Protein AF-A0A1Q5RWY4-F1 (afdb_monomer_lite)

Structure (mmCIF, N/CA/C/O backbone):
data_AF-A0A1Q5RWY4-F1
#
_entry.id   AF-A0A1Q5RWY4-F1
#
loop_
_atom_site.group_PDB
_atom_site.id
_atom_site.type_symbol
_atom_site.label_atom_id
_atom_site.label_alt_id
_atom_site.label_comp_id
_atom_site.label_asym_id
_atom_site.label_entity_id
_atom_site.label_seq_id
_atom_site.pdbx_PDB_ins_code
_atom_site.Cartn_x
_atom_site.Cartn_y
_atom_site.Cartn_z
_atom_site.occupancy
_atom_site.B_iso_or_equiv
_atom_site.auth_seq_id
_atom_site.auth_comp_id
_atom_site.auth_asym_id
_atom_site.auth_atom_id
_atom_site.pdbx_PDB_model_num
ATOM 1 N N . MET A 1 1 ? -19.645 3.632 -0.339 1.00 70.81 1 MET A N 1
ATOM 2 C CA . MET A 1 1 ? -18.212 3.972 -0.350 1.00 70.81 1 MET A CA 1
ATOM 3 C C . MET A 1 1 ? -17.562 3.162 0.753 1.00 70.81 1 MET A C 1
ATOM 5 O O . MET A 1 1 ? -18.025 3.253 1.885 1.00 70.81 1 MET A O 1
ATOM 9 N N . THR A 1 2 ? -16.620 2.278 0.431 1.00 84.00 2 THR A N 1
ATOM 10 C CA . THR A 1 2 ? -15.979 1.424 1.440 1.00 84.00 2 THR A CA 1
ATOM 11 C C . THR A 1 2 ? -14.690 2.098 1.862 1.00 84.00 2 THR A C 1
ATOM 13 O O . THR A 1 2 ? -13.784 2.233 1.053 1.00 84.00 2 THR A O 1
ATOM 16 N N . THR A 1 3 ? -14.599 2.533 3.112 1.00 90.19 3 THR A N 1
ATOM 17 C CA . THR A 1 3 ? -13.413 3.227 3.614 1.00 90.19 3 THR A CA 1
ATOM 18 C C . THR A 1 3 ? -12.647 2.359 4.599 1.00 90.19 3 THR A C 1
ATOM 20 O O . THR A 1 3 ? -13.214 1.521 5.301 1.00 90.19 3 THR A O 1
ATOM 23 N N . ILE A 1 4 ? -11.335 2.558 4.655 1.00 88.06 4 ILE A N 1
ATOM 24 C CA . ILE A 1 4 ? -10.447 1.942 5.637 1.00 88.06 4 ILE A CA 1
ATOM 25 C C . ILE A 1 4 ? -9.770 3.017 6.473 1.00 88.06 4 ILE A C 1
ATOM 27 O O . ILE A 1 4 ? -9.475 4.108 5.980 1.00 88.06 4 ILE A O 1
ATOM 31 N N . LYS A 1 5 ? -9.476 2.704 7.738 1.00 84.62 5 LYS A N 1
ATOM 32 C CA . LYS A 1 5 ? -8.672 3.580 8.596 1.00 84.62 5 LYS A CA 1
ATOM 33 C C . LYS A 1 5 ? -7.284 2.994 8.779 1.00 84.62 5 LYS A C 1
ATOM 35 O O . LYS A 1 5 ? -7.110 1.941 9.385 1.00 84.62 5 LYS A O 1
ATOM 40 N N . LEU A 1 6 ? -6.285 3.721 8.295 1.00 85.38 6 LEU A N 1
ATOM 41 C CA . LEU A 1 6 ? -4.877 3.370 8.424 1.00 85.38 6 LEU A CA 1
ATOM 42 C C . LEU A 1 6 ? -4.112 4.557 8.983 1.00 85.38 6 LEU A C 1
ATOM 44 O O . LEU A 1 6 ? -4.200 5.663 8.457 1.00 85.38 6 LEU A O 1
ATOM 48 N N . ARG A 1 7 ? -3.344 4.328 10.055 1.00 83.38 7 ARG A N 1
ATOM 49 C CA . ARG A 1 7 ? -2.436 5.336 10.641 1.00 83.38 7 ARG A CA 1
ATOM 50 C C . ARG A 1 7 ? -3.118 6.694 10.886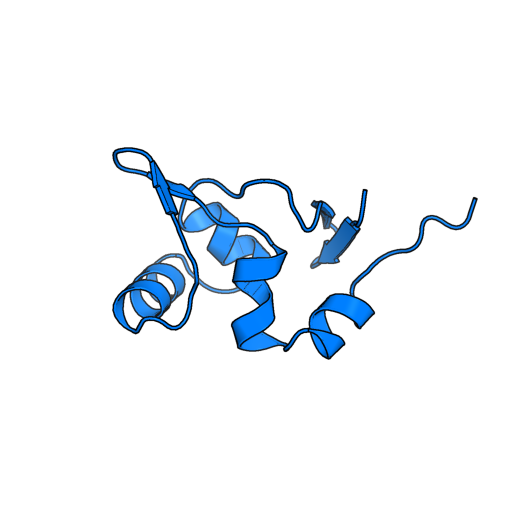 1.00 83.38 7 ARG A C 1
ATOM 52 O O . ARG A 1 7 ? -2.569 7.746 10.583 1.00 83.38 7 ARG A O 1
ATOM 59 N N . ASN A 1 8 ? -4.333 6.649 11.433 1.00 82.12 8 ASN A N 1
ATOM 60 C CA . ASN A 1 8 ? -5.177 7.813 11.727 1.00 82.12 8 ASN A CA 1
ATOM 61 C C . ASN A 1 8 ? -5.659 8.630 10.508 1.00 82.12 8 ASN A C 1
ATOM 63 O O . ASN A 1 8 ? -6.174 9.730 10.679 1.00 82.12 8 ASN A O 1
ATOM 67 N N . LYS A 1 9 ? -5.549 8.079 9.297 1.00 85.00 9 LYS A N 1
ATOM 68 C CA . LYS A 1 9 ? -6.155 8.610 8.072 1.00 85.00 9 LYS A CA 1
ATOM 69 C C . LYS A 1 9 ? -7.238 7.663 7.568 1.00 85.00 9 LYS A C 1
ATOM 71 O O . LYS A 1 9 ? -7.168 6.456 7.808 1.00 85.00 9 LYS A O 1
ATOM 76 N N . ILE A 1 10 ? -8.240 8.225 6.902 1.00 88.31 10 ILE A N 1
ATOM 77 C CA . ILE A 1 10 ? -9.307 7.475 6.240 1.00 88.31 10 ILE A CA 1
ATOM 78 C C . ILE A 1 10 ? -8.996 7.480 4.749 1.00 88.31 10 ILE A C 1
ATOM 80 O O . ILE A 1 10 ? -8.709 8.536 4.190 1.00 88.31 10 ILE A O 1
ATOM 84 N N . TYR A 1 11 ? -9.034 6.305 4.137 1.00 89.75 11 TYR A N 1
ATOM 85 C CA . TYR A 1 11 ? -8.860 6.123 2.702 1.00 89.75 11 TYR A CA 1
ATOM 86 C C . TYR A 1 11 ? -10.107 5.459 2.139 1.00 89.75 11 TYR A C 1
ATOM 88 O O . TYR A 1 11 ? -10.626 4.525 2.753 1.00 89.75 11 TYR A O 1
ATOM 96 N N . ASP A 1 12 ? -10.571 5.908 0.979 1.00 90.75 12 ASP A N 1
ATOM 97 C CA . ASP A 1 12 ? -11.532 5.145 0.191 1.00 90.75 12 ASP A CA 1
ATOM 98 C C . ASP A 1 12 ? -10.802 3.987 -0.493 1.00 90.75 12 ASP A C 1
ATOM 100 O O . ASP A 1 12 ? -9.775 4.167 -1.144 1.00 90.75 12 ASP A O 1
ATOM 104 N N . LEU A 1 13 ? -11.314 2.777 -0.287 1.00 89.62 13 LEU A N 1
ATOM 105 C CA . LEU A 1 13 ? -10.683 1.537 -0.704 1.00 89.62 13 LEU A CA 1
ATOM 106 C C . LEU A 1 13 ? -10.506 1.445 -2.228 1.00 89.62 13 LEU A C 1
ATOM 108 O O . LEU A 1 13 ? -9.549 0.813 -2.682 1.00 89.62 13 LEU A O 1
ATOM 112 N N . ASP A 1 14 ? -11.392 2.088 -2.990 1.00 90.38 14 ASP A N 1
ATOM 113 C CA . ASP A 1 14 ? -11.415 2.033 -4.453 1.00 90.38 14 ASP A CA 1
ATOM 114 C C . ASP A 1 14 ? -10.968 3.369 -5.102 1.00 90.38 14 ASP A C 1
ATOM 116 O O . ASP A 1 14 ? -10.924 3.488 -6.330 1.00 90.38 14 ASP A O 1
ATOM 120 N N . GLU A 1 15 ? -10.579 4.371 -4.301 1.00 92.31 15 GLU A N 1
ATOM 121 C CA . GLU A 1 15 ? -10.066 5.655 -4.798 1.00 92.31 15 GLU A CA 1
ATOM 122 C C . GLU A 1 15 ? -8.637 5.516 -5.361 1.00 92.31 15 GLU A C 1
ATOM 124 O O . GLU A 1 15 ? -7.785 4.846 -4.770 1.00 92.31 15 GLU A O 1
ATOM 129 N N . PRO A 1 16 ? -8.325 6.142 -6.514 1.00 93.06 16 PRO A N 1
ATOM 130 C CA . PRO A 1 16 ? -7.009 6.022 -7.125 1.00 93.06 16 PRO A CA 1
ATOM 131 C C . PRO A 1 16 ? -5.916 6.753 -6.330 1.00 93.06 16 PRO A C 1
ATOM 133 O O . PRO A 1 16 ? -5.881 7.980 -6.246 1.00 93.06 16 PRO A O 1
ATOM 136 N N . LEU A 1 17 ? -4.928 5.994 -5.865 1.00 93.25 17 LEU A N 1
ATOM 137 C CA . LEU A 1 17 ? -3.644 6.485 -5.378 1.00 93.25 17 LEU A CA 1
ATOM 138 C C . LEU A 1 17 ? -2.731 6.790 -6.563 1.00 93.25 17 LEU A C 1
ATOM 140 O O . LEU A 1 17 ? -2.421 5.906 -7.364 1.00 93.25 17 LEU A O 1
ATOM 144 N N . ARG A 1 18 ? -2.254 8.033 -6.653 1.00 93.62 18 ARG A N 1
ATOM 145 C CA . ARG A 1 18 ? -1.335 8.475 -7.709 1.00 93.62 18 ARG A CA 1
ATOM 146 C C . ARG A 1 18 ? 0.083 8.624 -7.160 1.00 93.62 18 ARG A C 1
ATOM 148 O O . ARG A 1 18 ? 0.336 9.412 -6.252 1.00 93.62 18 ARG A O 1
ATOM 155 N N . GLY A 1 19 ? 1.014 7.895 -7.762 1.00 92.88 19 GLY A N 1
ATOM 156 C CA . GLY A 1 19 ? 2.439 7.923 -7.455 1.00 92.88 19 GLY A CA 1
ATOM 157 C C . GLY A 1 19 ? 2.865 6.927 -6.375 1.00 92.88 19 GLY A C 1
ATOM 158 O O . GLY A 1 19 ? 2.097 6.538 -5.495 1.00 92.88 19 GLY A O 1
ATOM 159 N N . ALA A 1 20 ? 4.145 6.547 -6.424 1.00 91.56 20 ALA A N 1
ATOM 160 C CA . ALA A 1 20 ? 4.738 5.602 -5.478 1.00 91.56 20 ALA A CA 1
ATOM 161 C C . ALA A 1 20 ? 4.649 6.086 -4.023 1.00 91.56 20 ALA A C 1
ATOM 163 O O . ALA A 1 20 ? 4.473 5.267 -3.129 1.00 91.56 20 ALA A O 1
ATOM 164 N N . LYS A 1 21 ? 4.703 7.403 -3.785 1.00 93.44 21 LYS A N 1
ATOM 165 C CA . LYS A 1 21 ? 4.590 8.002 -2.449 1.00 93.44 21 LYS A CA 1
ATOM 166 C C . LYS A 1 21 ? 3.247 7.723 -1.774 1.00 93.44 21 LYS A C 1
ATOM 168 O O . LYS A 1 21 ? 3.230 7.291 -0.626 1.00 93.44 21 LYS A O 1
ATOM 173 N N . ALA A 1 22 ? 2.137 7.926 -2.484 1.00 92.44 22 ALA A N 1
ATOM 174 C CA . ALA A 1 22 ? 0.798 7.677 -1.947 1.00 92.44 22 ALA A CA 1
ATOM 175 C C . ALA A 1 22 ? 0.588 6.184 -1.645 1.00 92.44 22 ALA A C 1
ATOM 177 O O . ALA A 1 22 ? 0.081 5.810 -0.590 1.00 92.44 22 ALA A O 1
ATOM 178 N N . ILE A 1 23 ? 1.062 5.318 -2.544 1.00 92.94 23 ILE A N 1
ATOM 179 C CA . ILE A 1 23 ? 1.015 3.863 -2.361 1.00 92.94 23 ILE A CA 1
ATOM 180 C C . ILE A 1 23 ? 1.878 3.434 -1.166 1.00 92.94 23 ILE A C 1
ATOM 182 O O . ILE A 1 23 ? 1.458 2.601 -0.363 1.00 92.94 23 ILE A O 1
ATOM 186 N N . ALA A 1 24 ? 3.074 4.010 -1.028 1.00 93.38 24 ALA A N 1
ATOM 187 C CA . ALA A 1 24 ? 3.998 3.734 0.066 1.00 93.38 24 ALA A CA 1
ATOM 188 C C . ALA A 1 24 ? 3.395 4.128 1.417 1.00 93.38 24 ALA A C 1
ATOM 190 O O . ALA A 1 24 ? 3.515 3.380 2.383 1.00 93.38 24 ALA A O 1
ATOM 191 N N . GLU A 1 25 ? 2.684 5.255 1.477 1.00 92.88 25 GLU A N 1
ATOM 192 C CA . GLU A 1 25 ? 1.991 5.691 2.685 1.00 92.88 25 GLU A CA 1
ATOM 193 C C . GLU A 1 25 ? 0.927 4.681 3.138 1.00 92.88 25 GLU A C 1
ATOM 195 O O . GLU A 1 25 ? 0.902 4.304 4.313 1.00 92.88 25 GLU A O 1
ATOM 200 N N . VAL A 1 26 ? 0.105 4.194 2.202 1.00 92.19 26 VAL A N 1
ATOM 201 C CA . VAL A 1 26 ? -0.946 3.203 2.478 1.00 92.19 26 VAL A CA 1
ATOM 202 C C . VAL A 1 26 ? -0.353 1.851 2.877 1.00 92.19 26 VAL A C 1
ATOM 204 O O . VAL A 1 26 ? -0.758 1.275 3.885 1.00 92.19 26 VAL A O 1
ATOM 207 N N . ARG A 1 27 ? 0.653 1.361 2.141 1.00 90.81 27 ARG A N 1
ATOM 208 C CA . ARG A 1 27 ? 1.371 0.109 2.464 1.00 90.81 27 ARG A CA 1
ATOM 209 C C . ARG A 1 27 ? 2.225 0.222 3.717 1.00 90.81 27 ARG A C 1
ATOM 211 O O . ARG A 1 27 ? 2.638 -0.782 4.290 1.00 90.81 27 ARG A O 1
ATOM 218 N N . GLY A 1 28 ? 2.506 1.448 4.127 1.00 90.19 28 GLY A N 1
ATOM 219 C CA . GLY A 1 28 ? 3.339 1.743 5.260 1.00 90.19 28 GLY A CA 1
ATOM 220 C C . GLY A 1 28 ? 4.830 1.499 5.053 1.00 90.19 28 GLY A C 1
ATOM 221 O O . GLY A 1 28 ? 5.527 1.268 6.041 1.00 90.19 28 GLY A O 1
ATOM 222 N N . THR A 1 29 ? 5.286 1.568 3.805 1.00 92.25 29 THR A N 1
ATOM 223 C CA . THR A 1 29 ? 6.651 1.284 3.340 1.00 92.25 29 THR A CA 1
ATOM 224 C C . THR A 1 29 ? 7.296 2.541 2.742 1.00 92.25 29 THR A C 1
ATOM 226 O O . THR A 1 29 ? 6.731 3.632 2.797 1.00 92.25 29 THR A O 1
ATOM 229 N N . SER A 1 30 ? 8.483 2.406 2.150 1.00 94.31 30 SER A N 1
ATOM 230 C CA . SER A 1 30 ? 9.131 3.455 1.351 1.00 94.31 30 SER A CA 1
ATOM 231 C C . SER A 1 30 ? 8.743 3.398 -0.136 1.00 94.31 30 SER A C 1
ATOM 233 O O . SER A 1 30 ? 8.312 2.360 -0.643 1.00 94.31 30 SER A O 1
ATOM 235 N N . GLU A 1 31 ? 8.955 4.495 -0.872 1.00 94.19 31 GLU A N 1
ATOM 236 C CA . GLU A 1 31 ? 8.758 4.543 -2.335 1.00 94.19 31 GLU A CA 1
ATOM 237 C C . GLU A 1 31 ? 9.622 3.505 -3.064 1.00 94.19 31 GLU A C 1
ATOM 239 O O . GLU A 1 31 ? 9.173 2.858 -4.009 1.00 94.19 31 GLU A O 1
ATOM 244 N N . ARG A 1 32 ? 10.852 3.286 -2.583 1.00 93.69 32 ARG A N 1
ATOM 245 C CA . ARG A 1 32 ? 11.783 2.299 -3.144 1.00 93.69 32 ARG A CA 1
ATOM 246 C C . ARG A 1 32 ? 11.223 0.880 -3.071 1.00 93.69 32 ARG A C 1
ATOM 248 O O . ARG A 1 32 ? 11.347 0.124 -4.033 1.00 93.69 32 ARG A O 1
ATOM 255 N N . GLU A 1 33 ? 10.598 0.523 -1.954 1.00 93.12 33 GLU A N 1
ATOM 256 C CA . GLU A 1 33 ? 9.961 -0.787 -1.782 1.00 93.12 33 GLU A CA 1
ATOM 257 C C . GLU A 1 33 ? 8.727 -0.944 -2.668 1.00 93.12 33 GLU A C 1
ATOM 259 O O . GLU A 1 33 ? 8.487 -2.037 -3.177 1.00 93.12 33 GLU A O 1
ATOM 264 N N . VAL A 1 34 ? 7.986 0.140 -2.921 1.00 93.12 34 VAL A N 1
ATOM 265 C CA . VAL A 1 34 ? 6.872 0.130 -3.881 1.00 93.12 34 VAL A CA 1
ATOM 266 C C . VAL A 1 34 ? 7.377 -0.176 -5.289 1.00 93.12 34 VAL A C 1
ATOM 268 O O . VAL A 1 34 ? 6.860 -1.087 -5.934 1.00 93.12 34 VAL A O 1
ATOM 271 N N . PHE A 1 35 ? 8.427 0.508 -5.753 1.00 92.50 35 PHE A N 1
ATOM 272 C CA . PHE A 1 35 ? 9.028 0.213 -7.058 1.00 92.50 35 PHE A CA 1
ATOM 273 C C . PHE A 1 35 ? 9.574 -1.216 -7.138 1.00 92.50 35 PHE A C 1
ATOM 275 O O . PHE A 1 35 ? 9.411 -1.883 -8.157 1.00 92.50 35 PHE A O 1
ATOM 282 N N . HIS A 1 36 ? 10.185 -1.714 -6.061 1.00 93.81 36 HIS A N 1
ATOM 283 C CA . HIS A 1 36 ? 10.637 -3.100 -6.000 1.00 93.81 36 HIS A CA 1
ATOM 284 C C . HIS A 1 36 ? 9.465 -4.089 -6.104 1.00 93.81 36 HIS A C 1
ATOM 286 O O . HIS A 1 36 ? 9.527 -5.021 -6.901 1.00 93.81 36 HIS A O 1
ATOM 292 N N . ALA A 1 37 ? 8.370 -3.859 -5.373 1.00 90.94 37 ALA A N 1
ATOM 293 C CA . ALA A 1 37 ? 7.172 -4.694 -5.438 1.00 90.94 37 ALA A CA 1
ATOM 294 C C . ALA A 1 37 ? 6.546 -4.703 -6.840 1.00 90.94 37 ALA A C 1
ATOM 296 O O . ALA A 1 37 ? 6.148 -5.764 -7.316 1.00 90.94 37 ALA A O 1
ATOM 297 N N . ILE A 1 38 ? 6.520 -3.552 -7.517 1.00 91.44 38 ILE A N 1
ATOM 298 C CA . ILE A 1 38 ? 6.073 -3.424 -8.911 1.00 91.44 38 ILE A CA 1
ATOM 299 C C . ILE A 1 38 ? 6.957 -4.247 -9.846 1.00 91.44 38 ILE A C 1
ATOM 301 O O . ILE A 1 38 ? 6.447 -5.055 -10.619 1.00 91.44 38 ILE A O 1
ATOM 305 N N . ASN A 1 39 ? 8.278 -4.091 -9.744 1.00 90.75 39 ASN A N 1
ATOM 306 C CA . ASN A 1 39 ? 9.229 -4.818 -10.586 1.00 90.75 39 ASN A CA 1
ATOM 307 C C . ASN A 1 39 ? 9.170 -6.335 -10.358 1.00 90.75 39 ASN A C 1
ATOM 309 O O . ASN A 1 39 ? 9.413 -7.106 -11.280 1.00 90.75 39 ASN A O 1
ATOM 313 N N . CYS A 1 40 ? 8.825 -6.768 -9.144 1.00 90.88 40 CYS A N 1
ATOM 314 C CA . CYS A 1 40 ? 8.633 -8.175 -8.804 1.00 90.88 40 CYS A CA 1
ATOM 315 C C . CYS A 1 40 ? 7.214 -8.702 -9.088 1.00 90.88 40 CYS A C 1
ATOM 317 O O . CYS A 1 40 ? 6.932 -9.845 -8.735 1.00 90.88 40 CYS A O 1
ATOM 319 N N . GLY A 1 41 ? 6.308 -7.895 -9.656 1.00 88.19 41 GLY A N 1
ATOM 320 C CA . GLY A 1 41 ? 4.922 -8.299 -9.928 1.00 88.19 41 GLY A CA 1
ATOM 321 C C . GLY A 1 41 ? 4.079 -8.569 -8.673 1.00 88.19 41 GLY A C 1
ATOM 322 O O . GLY A 1 41 ? 3.087 -9.283 -8.739 1.00 88.19 41 GLY A O 1
ATOM 323 N N . ARG A 1 42 ? 4.472 -8.021 -7.514 1.00 89.19 42 ARG A N 1
ATOM 324 C CA . ARG A 1 42 ? 3.794 -8.185 -6.209 1.00 89.19 42 ARG A CA 1
ATOM 325 C C . ARG A 1 42 ? 2.828 -7.044 -5.872 1.00 89.19 42 ARG A C 1
ATOM 327 O O . ARG A 1 42 ? 2.381 -6.924 -4.730 1.00 89.19 42 ARG A O 1
ATOM 334 N N . LEU A 1 43 ? 2.583 -6.156 -6.827 1.00 89.81 43 LEU A N 1
ATOM 335 C CA . LEU A 1 43 ? 1.682 -5.023 -6.686 1.00 89.81 43 LEU A CA 1
ATOM 336 C C . LEU A 1 43 ? 0.977 -4.773 -8.017 1.00 89.81 43 LEU A C 1
ATOM 338 O O . LEU A 1 43 ? 1.621 -4.459 -9.025 1.00 89.81 43 LEU A O 1
ATOM 342 N N . GLU A 1 44 ? -0.346 -4.893 -7.991 1.00 89.31 44 GLU A N 1
ATOM 343 C CA . GLU A 1 44 ? -1.189 -4.459 -9.094 1.00 89.31 44 GLU A CA 1
ATOM 344 C C . GLU A 1 44 ? -1.101 -2.945 -9.234 1.00 89.31 44 GLU A C 1
ATOM 346 O O . GLU A 1 44 ? -1.152 -2.197 -8.258 1.00 89.31 44 GLU A O 1
ATOM 351 N N . HIS A 1 45 ? -0.880 -2.497 -10.461 1.00 90.50 45 HIS A N 1
ATOM 352 C CA . HIS A 1 45 ? -0.785 -1.086 -10.765 1.00 90.50 45 HIS A CA 1
ATOM 353 C C . HIS A 1 45 ? -1.115 -0.846 -12.231 1.00 90.50 45 HIS A C 1
ATOM 355 O O . HIS A 1 45 ? -0.899 -1.691 -13.102 1.00 90.50 45 HIS A O 1
ATOM 361 N N . ARG A 1 46 ? -1.586 0.362 -12.508 1.00 91.44 46 ARG A N 1
ATOM 362 C CA . ARG A 1 46 ? -1.730 0.919 -13.846 1.00 91.44 46 ARG A CA 1
ATOM 363 C C . ARG A 1 46 ? -0.690 2.007 -14.046 1.00 91.44 46 ARG A C 1
ATOM 365 O O . ARG A 1 46 ? -0.283 2.683 -13.103 1.00 91.44 46 ARG A O 1
ATOM 372 N N . LYS A 1 47 ? -0.247 2.177 -15.284 1.00 87.81 47 LYS A N 1
ATOM 373 C CA . LYS A 1 47 ? 0.590 3.311 -15.675 1.00 87.81 47 LYS A CA 1
ATOM 374 C C . LYS A 1 47 ? -0.282 4.306 -16.420 1.00 87.81 47 LYS A C 1
ATOM 376 O O . LYS A 1 47 ? -0.948 3.931 -17.378 1.00 87.81 47 LYS A O 1
ATOM 381 N N . ASP A 1 48 ? -0.270 5.547 -15.960 1.00 84.56 48 ASP A N 1
ATOM 382 C CA . ASP A 1 48 ? -0.924 6.678 -16.611 1.00 84.56 48 ASP A CA 1
ATOM 383 C C . ASP A 1 48 ? 0.161 7.714 -16.918 1.00 84.56 48 ASP A C 1
ATOM 385 O O . ASP A 1 48 ? 0.654 8.428 -16.035 1.00 84.56 48 ASP A O 1
ATOM 389 N N . GLY A 1 49 ? 0.652 7.677 -18.159 1.00 84.00 49 GLY A N 1
ATOM 390 C CA . GLY A 1 49 ? 1.860 8.390 -18.570 1.00 84.00 49 GLY A CA 1
ATOM 391 C C . GLY A 1 49 ? 3.084 7.996 -17.730 1.00 84.00 49 GLY A C 1
ATOM 392 O O . GLY A 1 49 ? 3.455 6.825 -17.654 1.00 84.00 49 GLY A O 1
ATOM 393 N N . GLY A 1 50 ? 3.721 8.990 -17.100 1.00 82.94 50 GLY A N 1
ATOM 394 C CA . GLY A 1 50 ? 4.876 8.804 -16.210 1.00 82.94 50 GLY A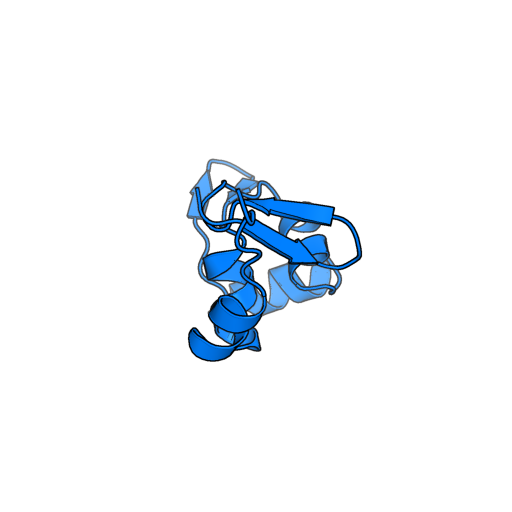 CA 1
ATOM 395 C C . GLY A 1 50 ? 4.525 8.434 -14.763 1.00 82.94 50 GLY A C 1
ATOM 396 O O . GLY A 1 50 ? 5.430 8.252 -13.951 1.00 82.94 50 GLY A O 1
ATOM 397 N N . SER A 1 51 ? 3.235 8.340 -14.420 1.00 86.12 51 SER A N 1
ATOM 398 C CA . SER A 1 51 ? 2.772 8.085 -13.052 1.00 86.12 51 SER A CA 1
ATOM 399 C C . SER A 1 51 ? 2.236 6.667 -12.879 1.00 86.12 51 SER A C 1
ATOM 401 O O . SER A 1 51 ? 1.598 6.101 -13.765 1.00 86.12 51 SER A O 1
ATOM 403 N N . ILE A 1 52 ? 2.468 6.103 -11.696 1.00 91.69 52 ILE A N 1
ATOM 404 C CA . ILE A 1 52 ? 1.878 4.829 -11.278 1.00 91.69 52 ILE A CA 1
ATOM 405 C C . ILE A 1 52 ? 0.559 5.126 -10.570 1.00 91.69 52 ILE A C 1
ATOM 407 O O . ILE A 1 52 ? 0.524 5.970 -9.678 1.00 91.69 52 ILE A O 1
ATOM 411 N N . ILE A 1 53 ? -0.505 4.431 -10.952 1.00 93.31 53 ILE A N 1
ATOM 412 C CA . ILE A 1 53 ? -1.821 4.511 -10.324 1.00 93.31 53 ILE A CA 1
ATOM 413 C C . ILE A 1 53 ? -2.173 3.145 -9.744 1.00 93.31 53 ILE A C 1
ATOM 415 O O . ILE A 1 53 ? -2.020 2.131 -10.417 1.00 93.31 53 ILE A O 1
ATOM 419 N N . SER A 1 54 ? -2.660 3.122 -8.511 1.00 94.38 54 SER A N 1
ATOM 420 C CA . SER A 1 54 ? -3.220 1.928 -7.869 1.00 94.38 54 SER A CA 1
ATOM 421 C C . SER A 1 54 ? -4.389 2.334 -6.967 1.00 94.38 54 SER A C 1
ATOM 423 O O . SER A 1 54 ? -4.760 3.504 -6.952 1.00 94.38 54 SER A O 1
ATOM 425 N N . THR A 1 55 ? -4.978 1.414 -6.218 1.00 94.12 55 THR A N 1
ATOM 426 C CA . THR A 1 55 ? -5.988 1.692 -5.182 1.00 94.12 55 THR A CA 1
ATOM 427 C C . THR A 1 55 ? -5.500 1.189 -3.823 1.00 94.12 55 THR A C 1
ATOM 429 O O . THR A 1 55 ? -4.613 0.331 -3.772 1.00 94.12 55 THR A O 1
ATOM 432 N N . PRO A 1 56 ? -6.042 1.668 -2.687 1.00 92.81 56 PRO A N 1
ATOM 433 C CA . PRO A 1 56 ? -5.710 1.089 -1.390 1.00 92.81 56 PRO A CA 1
ATOM 434 C C . PRO A 1 56 ? -5.998 -0.411 -1.323 1.00 92.81 56 PRO A C 1
ATOM 436 O O . PRO A 1 56 ? -5.214 -1.137 -0.714 1.00 92.81 56 PRO A O 1
ATOM 439 N N . ARG A 1 57 ? -7.054 -0.888 -2.000 1.00 92.00 57 ARG A N 1
ATOM 440 C CA . ARG A 1 57 ? -7.326 -2.322 -2.170 1.00 92.00 57 ARG A CA 1
ATOM 441 C C . ARG A 1 57 ? -6.135 -3.050 -2.788 1.00 92.00 57 ARG A C 1
ATOM 443 O O . ARG A 1 57 ? -5.528 -3.894 -2.138 1.00 92.00 57 ARG A O 1
ATOM 450 N N . GLU A 1 58 ? -5.762 -2.676 -4.008 1.00 91.56 58 GLU A N 1
ATOM 451 C CA . GLU A 1 58 ? -4.658 -3.283 -4.766 1.00 91.56 58 GLU A CA 1
ATOM 452 C C . GLU A 1 58 ? -3.320 -3.185 -4.021 1.00 91.56 58 GLU A C 1
ATOM 454 O O . GLU A 1 58 ? -2.498 -4.103 -4.048 1.00 91.56 58 GLU A O 1
ATOM 459 N N . ALA A 1 59 ? -3.101 -2.076 -3.313 1.00 92.38 59 ALA A N 1
ATOM 460 C CA . ALA A 1 59 ? -1.886 -1.843 -2.555 1.00 92.38 59 ALA A CA 1
ATOM 461 C C . ALA A 1 59 ? -1.753 -2.780 -1.343 1.00 92.38 59 ALA A C 1
ATOM 463 O O . ALA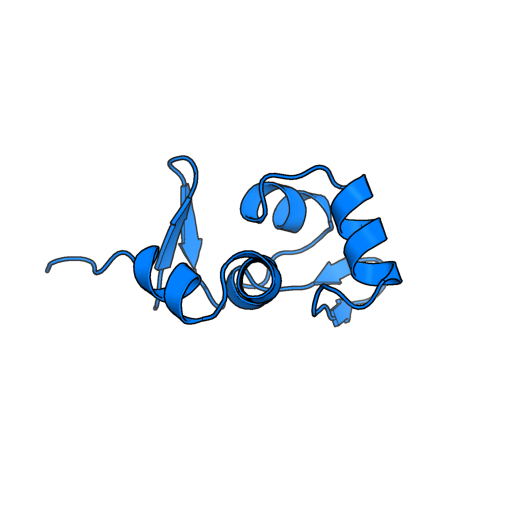 A 1 59 ? -0.632 -3.200 -1.029 1.00 92.38 59 ALA A O 1
ATOM 464 N N . LEU A 1 60 ? -2.868 -3.099 -0.676 1.00 91.44 60 LEU A N 1
ATOM 465 C CA . LEU A 1 60 ? -2.909 -3.832 0.592 1.00 91.44 60 LEU A CA 1
ATOM 466 C C . LEU A 1 60 ? -3.236 -5.317 0.441 1.00 91.44 60 LEU A C 1
ATOM 468 O O . LEU A 1 60 ? -2.724 -6.113 1.229 1.00 91.44 60 LEU A O 1
ATOM 472 N N . THR A 1 61 ? -4.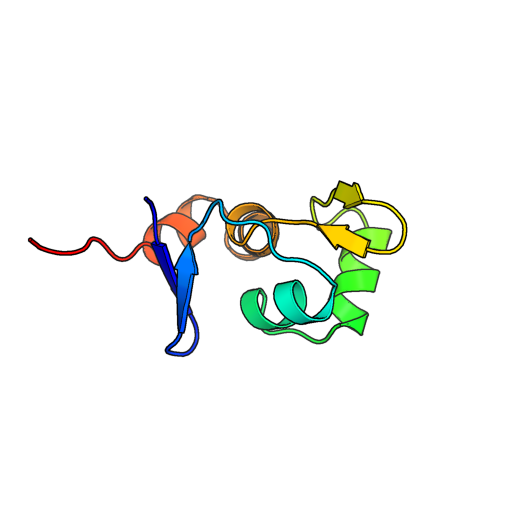047 -5.710 -0.545 1.00 91.25 61 THR A N 1
ATOM 473 C CA . THR A 1 61 ? -4.445 -7.111 -0.762 1.00 91.25 61 THR A CA 1
ATOM 474 C C . THR A 1 61 ? -3.235 -8.055 -0.850 1.00 91.25 61 THR A C 1
ATOM 476 O O . THR A 1 61 ? -3.256 -9.078 -0.167 1.00 91.25 61 THR A O 1
ATOM 479 N N . PRO A 1 62 ? -2.125 -7.729 -1.547 1.00 89.31 62 PRO A N 1
ATOM 480 C CA . PRO A 1 62 ? -0.934 -8.584 -1.567 1.00 89.31 62 PRO A CA 1
ATOM 481 C C . PRO A 1 62 ? -0.226 -8.742 -0.211 1.00 89.31 62 PRO A C 1
ATOM 483 O O . PRO A 1 62 ? 0.563 -9.667 -0.040 1.00 89.31 62 PRO A O 1
ATOM 486 N N . LEU A 1 63 ? -0.452 -7.826 0.737 1.00 88.81 63 LEU A N 1
ATOM 487 C CA . LEU A 1 63 ? 0.181 -7.835 2.060 1.00 88.81 63 LEU A CA 1
ATOM 488 C C . LEU A 1 63 ? -0.694 -8.506 3.120 1.00 88.81 63 LEU A C 1
ATOM 490 O O . LEU A 1 63 ? -0.186 -9.211 3.986 1.00 88.81 63 LEU A O 1
ATOM 494 N N . LEU A 1 64 ? -1.999 -8.243 3.077 1.00 88.25 64 LEU A N 1
ATOM 495 C CA . LEU A 1 64 ? -2.939 -8.608 4.138 1.00 88.25 64 LEU A CA 1
ATOM 496 C C . LEU A 1 64 ? -3.943 -9.686 3.706 1.00 88.25 64 LEU A C 1
ATOM 498 O O . LEU A 1 64 ? -4.609 -10.281 4.556 1.00 88.25 64 LEU A O 1
ATOM 502 N N . GLY A 1 65 ? -4.077 -9.921 2.399 1.00 89.25 65 GLY A N 1
ATOM 503 C CA . GLY A 1 65 ? -5.179 -10.672 1.805 1.00 89.25 65 GLY A CA 1
ATOM 504 C C . GLY A 1 65 ? -6.520 -9.934 1.901 1.00 89.25 65 GLY A C 1
ATOM 505 O O . GLY A 1 65 ? -6.688 -8.995 2.682 1.00 89.25 65 GLY A O 1
ATOM 506 N N . GLU A 1 66 ? -7.513 -10.405 1.146 1.00 86.88 66 GLU A N 1
ATOM 507 C CA . GLU A 1 66 ? -8.878 -9.846 1.149 1.00 86.88 66 GLU A CA 1
ATOM 508 C C . GLU A 1 66 ? -9.495 -9.821 2.557 1.00 86.88 66 GLU A C 1
ATOM 510 O O . GLU A 1 66 ? -10.089 -8.830 2.978 1.00 86.88 66 GLU A O 1
ATOM 515 N N . ALA A 1 67 ? -9.291 -10.886 3.338 1.00 86.69 67 ALA A N 1
ATOM 516 C CA . ALA A 1 67 ? -9.791 -10.969 4.709 1.00 86.69 67 ALA A CA 1
ATOM 517 C C . ALA A 1 67 ? -9.13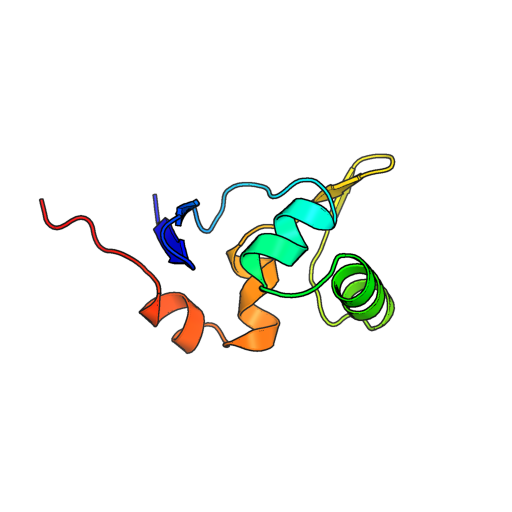6 -9.936 5.644 1.00 86.69 67 ALA A C 1
ATOM 519 O O . ALA A 1 67 ? -9.787 -9.436 6.561 1.00 86.69 67 ALA A O 1
ATOM 520 N N . GLY A 1 68 ? -7.857 -9.615 5.430 1.00 86.50 68 GLY A N 1
ATOM 521 C CA . GLY A 1 68 ? -7.151 -8.598 6.204 1.00 86.50 68 GLY A CA 1
ATOM 522 C C . GLY A 1 68 ? -7.620 -7.190 5.851 1.00 86.50 68 GLY A C 1
ATOM 523 O O . GLY A 1 68 ? -7.902 -6.402 6.752 1.00 86.50 68 GLY A O 1
ATOM 524 N N . VAL A 1 69 ? -7.799 -6.904 4.558 1.00 87.44 69 VAL A N 1
ATOM 525 C CA . VAL A 1 69 ? -8.376 -5.635 4.084 1.00 87.44 69 VAL A CA 1
ATOM 526 C C . VAL A 1 69 ? -9.791 -5.444 4.633 1.00 87.44 69 VAL A C 1
ATOM 528 O O . VAL A 1 69 ? -10.102 -4.380 5.165 1.00 87.44 69 VAL A O 1
ATOM 531 N N . ALA A 1 70 ? -10.624 -6.488 4.614 1.00 86.25 70 ALA A N 1
ATOM 532 C CA . ALA A 1 70 ? -11.992 -6.428 5.125 1.00 86.25 70 ALA A CA 1
ATOM 533 C C . ALA A 1 70 ? -12.079 -6.064 6.619 1.00 86.25 70 ALA A C 1
ATOM 535 O O . ALA A 1 70 ? -13.032 -5.411 7.039 1.00 86.25 70 ALA A O 1
ATOM 536 N N . ARG A 1 71 ? -11.078 -6.443 7.427 1.00 85.12 71 ARG A N 1
ATOM 537 C CA . ARG A 1 71 ? -11.008 -6.084 8.857 1.00 85.12 71 ARG A CA 1
ATOM 538 C C . ARG A 1 71 ? -10.674 -4.614 9.096 1.00 85.12 71 ARG A C 1
ATOM 540 O O . ARG A 1 71 ? -10.964 -4.105 10.173 1.00 85.12 71 ARG A O 1
ATOM 547 N N . LEU A 1 72 ? -10.050 -3.952 8.123 1.00 84.38 72 LEU A N 1
ATOM 548 C CA . LEU A 1 72 ? -9.711 -2.530 8.194 1.00 84.38 72 LEU A CA 1
ATOM 549 C C . LEU A 1 72 ? -10.871 -1.627 7.769 1.00 84.38 72 LEU A C 1
ATOM 551 O O . LEU A 1 72 ? -10.782 -0.412 7.958 1.00 84.38 72 LEU A O 1
ATOM 555 N N . ILE A 1 73 ? -11.931 -2.206 7.190 1.00 85.00 73 ILE A N 1
ATOM 556 C CA . ILE A 1 73 ? -13.111 -1.466 6.752 1.00 85.00 73 ILE A CA 1
ATOM 557 C C . ILE A 1 73 ? -13.779 -0.838 7.968 1.00 85.00 73 ILE A C 1
ATOM 559 O O . ILE A 1 73 ? -14.222 -1.529 8.887 1.00 85.00 73 ILE A O 1
ATOM 563 N N . VAL A 1 74 ? -13.897 0.484 7.941 1.00 80.94 74 VAL A N 1
ATOM 564 C CA . VAL A 1 74 ? -14.687 1.216 8.921 1.00 80.94 74 VAL A CA 1
ATOM 565 C C . VAL A 1 74 ? -16.111 1.265 8.397 1.00 80.94 74 VAL A C 1
ATOM 567 O O . VAL A 1 74 ? -16.381 1.840 7.346 1.00 80.94 74 VAL A O 1
ATOM 570 N N . ARG A 1 75 ? -17.038 0.635 9.117 1.00 68.50 75 ARG A N 1
ATOM 571 C CA . ARG A 1 75 ? -18.462 0.887 8.902 1.00 68.50 75 ARG A CA 1
ATOM 572 C C . ARG A 1 75 ? -18.778 2.192 9.618 1.00 68.50 75 ARG A C 1
ATOM 574 O O . ARG A 1 75 ? -18.628 2.250 10.837 1.00 68.50 75 ARG A O 1
ATOM 581 N N . GLU A 1 76 ? -19.173 3.227 8.882 1.00 57.59 76 GLU A N 1
ATOM 582 C CA . GLU A 1 76 ? -19.862 4.353 9.511 1.00 57.59 76 GLU A CA 1
ATOM 583 C C . GLU A 1 76 ? -21.118 3.780 10.171 1.00 57.59 76 GLU A C 1
ATOM 585 O O . GLU A 1 76 ? -22.008 3.253 9.502 1.00 57.59 76 GLU A O 1
ATOM 590 N N . VAL A 1 77 ? -21.123 3.763 11.503 1.00 51.19 77 VAL A N 1
ATOM 591 C CA . VAL A 1 77 ? -22.325 3.465 12.273 1.00 51.19 77 VAL A CA 1
ATOM 592 C C . VAL A 1 77 ? -23.168 4.730 12.174 1.00 51.19 77 VAL A C 1
ATOM 594 O O . VAL A 1 77 ? -22.814 5.740 12.781 1.00 51.19 77 VAL A O 1
ATOM 597 N N . ALA A 1 78 ? -24.183 4.685 11.311 1.00 44.88 78 ALA A N 1
ATOM 598 C CA . ALA A 1 78 ? -25.237 5.692 11.249 1.00 44.88 78 ALA A CA 1
ATOM 599 C C . ALA A 1 78 ? -26.077 5.677 12.533 1.00 44.88 78 ALA A C 1
ATOM 601 O O . ALA A 1 78 ? -26.256 4.572 13.102 1.00 44.88 78 ALA A O 1
#

pLDDT: mean 87.74, std 8.69, range [44.88, 94.38]

Radius of gyration: 12.32 Å; chains: 1; bounding box: 37×20×31 Å

Sequence (78 aa):
MTTIKLRNKIYDLDEPLRGAKAIAEVRGTSEREVFHAINCGRLEHRKDGGSIISTPREALTPLLGEAGVARLIVREVA

Secondary structure (D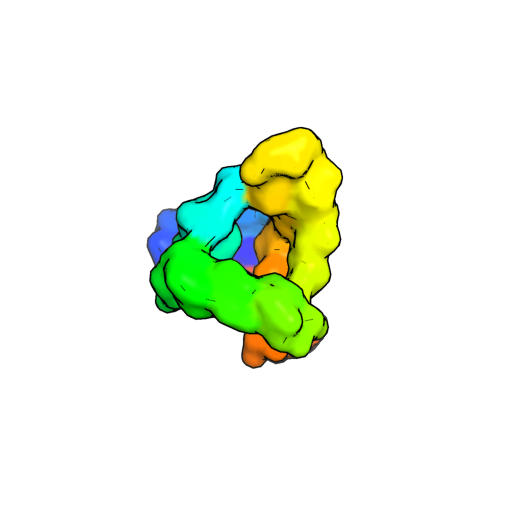SSP, 8-state):
--EEEETTEEEETTSPEESHHHHHHHHTS-HHHHHHHHHTT-S--EEETTEEEE-HHHHHHHHHHHHHHHHHEE----

Foldseek 3Di:
DWWFADPNDIFDQADKDKALVSLCVLLVHDSVVSVVCVVVVLADWDDDDPITIDGSNRSCCSPQNPVRRVVRTDDPPD